Protein AF-A0A5C9B1U2-F1 (afdb_monomer)

Secondary structure (DSSP, 8-state):
-PPPTTHHHHHHHHHHHHHHHHHHHHHHHHHHHHHHHHHHTPPPPHHHHHHHHHHHTTHHHHHHHHHHHHHHHHHHTT-TTHHHHHHHHHHHHHHHHHHHHHHHHGGGGTTS--S---TT-S---

Foldseek 3Di:
DDDDLCVLVVLLVVLLVLLVVLLVLLLVLLVVVVVVCVVQVADDDPVSVVSNVCSVVSVSVVVSVVSSVVSVVCVVVVPPCSVVSSVVSNVVSVVSVVVSVVSVCVVVCLPDDDDDDGVRSPPDD

Mean predicted aligned error: 9.76 Å

Structure (mmCIF, N/CA/C/O backbone):
data_AF-A0A5C9B1U2-F1
#
_entry.id   AF-A0A5C9B1U2-F1
#
loop_
_atom_site.group_PDB
_atom_site.id
_atom_site.type_symbol
_atom_site.label_atom_id
_atom_site.label_alt_id
_atom_site.label_comp_id
_atom_site.label_asym_id
_atom_site.label_entity_id
_atom_site.label_seq_id
_atom_site.pdbx_PDB_ins_code
_atom_site.Cart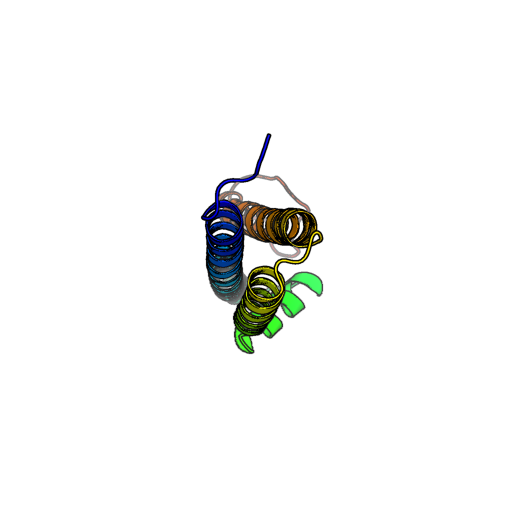n_x
_a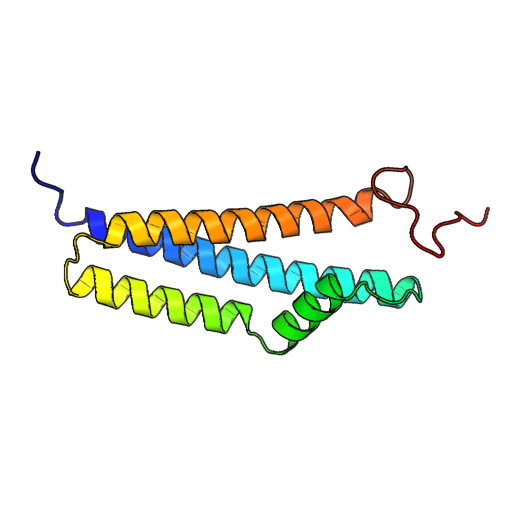tom_site.Cartn_y
_atom_site.Cartn_z
_atom_site.occupancy
_atom_site.B_iso_or_equiv
_atom_site.auth_seq_id
_atom_site.auth_comp_id
_atom_site.auth_asym_id
_atom_site.auth_atom_id
_atom_site.pdbx_PDB_model_num
ATOM 1 N N . MET A 1 1 ? -7.150 5.724 33.744 1.00 61.91 1 MET A N 1
ATOM 2 C CA . MET A 1 1 ? -7.882 6.685 32.885 1.00 61.91 1 MET A CA 1
ATOM 3 C C . MET A 1 1 ? -8.852 5.894 32.014 1.00 61.91 1 MET A C 1
ATOM 5 O O . MET A 1 1 ? -8.417 4.911 31.430 1.00 61.91 1 MET A O 1
ATOM 9 N N . LYS A 1 2 ? -10.151 6.233 31.981 1.00 54.94 2 LYS A N 1
ATOM 10 C CA . LYS A 1 2 ? -11.115 5.563 31.083 1.00 54.94 2 LYS A CA 1
ATOM 11 C C . LYS A 1 2 ? -10.914 6.094 29.653 1.00 54.94 2 LYS A C 1
ATOM 13 O O . LYS A 1 2 ? -10.868 7.313 29.502 1.00 54.94 2 LYS A O 1
ATOM 18 N N . PRO A 1 3 ? -10.783 5.229 28.633 1.00 58.97 3 PRO A N 1
ATOM 19 C CA . PRO A 1 3 ? -10.680 5.675 27.248 1.00 58.97 3 PRO A CA 1
ATOM 20 C C . PRO A 1 3 ? -11.970 6.384 26.823 1.00 58.97 3 PRO A C 1
ATOM 22 O O . PRO A 1 3 ? -13.071 5.980 27.206 1.00 58.97 3 PRO A O 1
ATOM 25 N N . LEU A 1 4 ? -11.826 7.462 26.053 1.00 61.88 4 LEU A N 1
ATOM 26 C CA . LEU A 1 4 ? -12.955 8.235 25.538 1.00 61.88 4 LEU A CA 1
ATOM 27 C C . LEU A 1 4 ? -13.731 7.399 24.502 1.00 61.88 4 LEU A C 1
ATOM 29 O O . LEU A 1 4 ? -13.108 6.705 23.696 1.00 61.88 4 LEU A O 1
ATOM 33 N N . PRO A 1 5 ? -15.073 7.484 24.455 1.00 61.78 5 PRO A N 1
ATOM 34 C CA . PRO A 1 5 ? -15.906 6.610 23.619 1.00 61.78 5 PRO A CA 1
ATOM 35 C C . PRO A 1 5 ? -15.645 6.731 22.102 1.00 61.78 5 PRO A C 1
ATOM 37 O O . PRO A 1 5 ? -15.961 5.811 21.351 1.00 61.78 5 PRO A O 1
ATOM 40 N N . TRP A 1 6 ? -15.021 7.821 21.646 1.00 63.53 6 TRP A N 1
ATOM 41 C CA . TRP A 1 6 ? -14.660 8.088 20.243 1.00 63.53 6 TRP A CA 1
ATOM 42 C C . TRP A 1 6 ? -13.224 7.686 19.856 1.00 63.53 6 TRP A C 1
ATOM 44 O O . TRP A 1 6 ? -12.899 7.664 18.670 1.00 63.53 6 TRP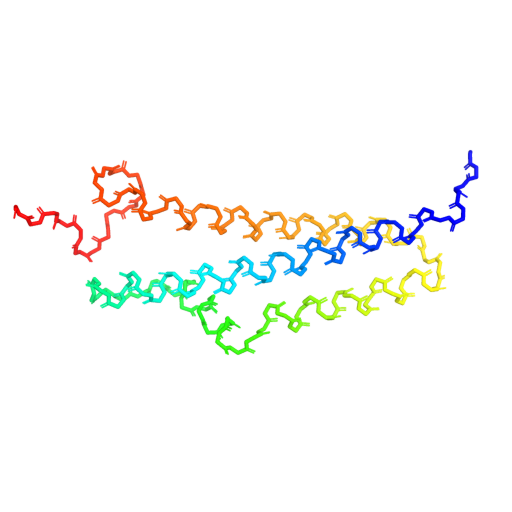 A O 1
ATOM 54 N N . GLN A 1 7 ? -12.363 7.320 20.814 1.00 67.62 7 GLN A N 1
ATOM 55 C CA . GLN A 1 7 ? -10.968 6.945 20.532 1.00 67.62 7 GLN A CA 1
ATOM 56 C C . GLN A 1 7 ? -10.769 5.778 19.543 1.00 67.62 7 GLN A C 1
ATOM 58 O O . GLN A 1 7 ? -9.866 5.893 18.709 1.00 67.62 7 GLN A O 1
ATOM 63 N N . PRO A 1 8 ? -11.543 4.670 19.576 1.00 68.50 8 PRO A N 1
ATOM 64 C CA . PRO A 1 8 ? -11.272 3.544 18.677 1.00 68.50 8 PRO A CA 1
ATOM 65 C C . PRO A 1 8 ? -11.569 3.890 17.212 1.00 68.50 8 PRO A C 1
ATOM 67 O O . PRO A 1 8 ? -10.867 3.437 16.310 1.00 68.50 8 PRO A O 1
ATOM 70 N N . TRP A 1 9 ? -12.565 4.746 16.979 1.00 77.88 9 TRP A N 1
ATOM 71 C CA . TRP A 1 9 ? -12.976 5.157 15.639 1.00 77.88 9 TRP A CA 1
ATOM 72 C C . TRP A 1 9 ? -11.977 6.114 14.994 1.00 77.88 9 TRP A C 1
ATOM 74 O O . TRP A 1 9 ? -11.68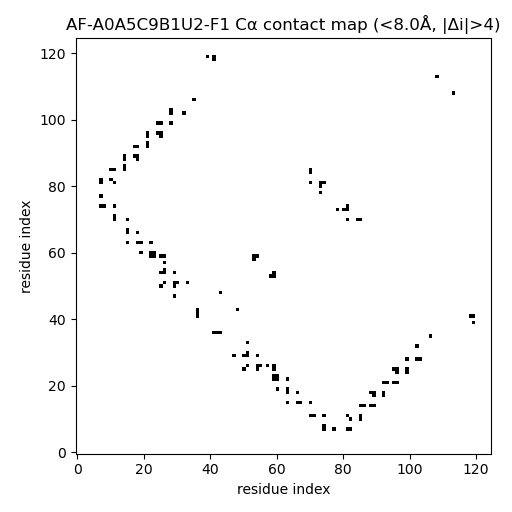3 5.968 13.812 1.00 77.88 9 TRP A O 1
ATOM 84 N N . GLY A 1 10 ? -11.396 7.034 15.772 1.00 82.50 10 GLY A N 1
ATOM 85 C CA . GLY A 1 10 ? -10.366 7.949 15.271 1.00 82.50 10 GLY A CA 1
ATOM 86 C C . GLY A 1 10 ? -9.129 7.214 14.745 1.00 82.50 10 GLY A C 1
ATOM 87 O O . GLY A 1 10 ? -8.676 7.483 13.636 1.00 82.50 10 GLY A O 1
ATOM 88 N N . LEU A 1 11 ? -8.621 6.231 15.498 1.00 81.38 11 LEU A N 1
ATOM 89 C CA . LEU A 1 11 ? 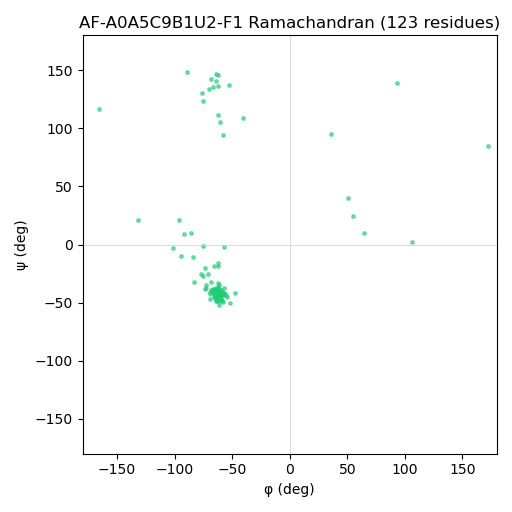-7.469 5.425 15.076 1.00 81.38 11 LEU A CA 1
ATOM 90 C C . LEU A 1 11 ? -7.781 4.566 13.846 1.00 81.38 11 LEU A C 1
ATOM 92 O O . LEU A 1 11 ? -6.984 4.534 12.912 1.00 81.38 11 LEU A O 1
ATOM 96 N N . ALA A 1 12 ? -8.938 3.899 13.821 1.00 84.19 12 ALA A N 1
ATOM 97 C CA . ALA A 1 12 ? -9.345 3.085 12.678 1.00 84.19 12 ALA A CA 1
ATOM 98 C C . ALA A 1 12 ? -9.489 3.925 11.396 1.00 84.19 12 ALA A C 1
ATOM 100 O O . ALA A 1 12 ? -9.037 3.501 10.332 1.00 84.19 12 ALA A O 1
ATOM 101 N N . LEU A 1 13 ? -10.056 5.133 11.498 1.00 87.56 13 LEU A N 1
ATOM 102 C CA . LEU A 1 13 ? -10.180 6.071 10.380 1.00 87.56 13 LEU A CA 1
ATOM 103 C C . LEU A 1 13 ? -8.816 6.518 9.852 1.00 87.56 13 LEU A C 1
ATOM 105 O O . LEU A 1 13 ? -8.590 6.454 8.646 1.00 87.56 13 LEU A O 1
ATOM 109 N N . LEU A 1 14 ? -7.896 6.920 10.734 1.00 86.56 14 LEU A N 1
ATOM 110 C CA . LEU A 1 14 ? -6.549 7.344 10.339 1.00 86.56 14 LEU A CA 1
ATOM 111 C C . LEU A 1 14 ? -5.771 6.210 9.662 1.00 86.56 14 LEU A C 1
ATOM 113 O O . LEU A 1 14 ? -5.174 6.419 8.607 1.00 86.56 14 LEU A O 1
ATOM 117 N N . THR A 1 15 ? -5.818 4.996 10.218 1.00 86.88 15 THR A N 1
ATOM 118 C CA . THR A 1 15 ? -5.164 3.830 9.609 1.00 86.88 15 THR A CA 1
ATOM 119 C C . THR A 1 15 ? -5.791 3.476 8.264 1.00 86.88 15 THR A C 1
ATOM 121 O O . THR A 1 15 ? -5.066 3.164 7.320 1.00 86.88 15 THR A O 1
ATOM 124 N N . THR A 1 16 ? -7.118 3.566 8.147 1.00 88.50 16 THR A N 1
ATOM 125 C CA . THR A 1 16 ? -7.819 3.346 6.877 1.00 88.50 16 THR A CA 1
ATOM 126 C C . THR A 1 16 ? -7.377 4.375 5.838 1.00 88.50 16 THR A C 1
ATOM 128 O O . THR A 1 16 ? -6.912 3.993 4.767 1.00 88.50 16 THR A O 1
ATOM 131 N N . ALA A 1 17 ? -7.423 5.669 6.166 1.00 86.38 17 ALA A N 1
ATOM 132 C CA . ALA A 1 17 ? -6.973 6.737 5.276 1.00 86.38 17 ALA A CA 1
ATOM 133 C C . ALA A 1 17 ? -5.518 6.529 4.818 1.00 86.38 17 ALA A C 1
ATOM 135 O O . ALA A 1 17 ? -5.232 6.632 3.626 1.00 86.38 17 ALA A O 1
ATOM 136 N N . ALA A 1 18 ? -4.619 6.146 5.731 1.00 86.81 18 ALA A N 1
ATOM 137 C CA . ALA A 1 18 ? -3.227 5.846 5.404 1.00 86.81 18 ALA A CA 1
ATOM 138 C C . ALA A 1 18 ? -3.082 4.692 4.392 1.00 86.81 18 ALA A C 1
ATOM 140 O O . ALA A 1 18 ? -2.266 4.797 3.478 1.00 86.81 18 ALA A O 1
ATOM 141 N N . HIS A 1 19 ? -3.894 3.631 4.492 1.00 85.31 19 HIS A N 1
ATOM 142 C CA . HIS A 1 19 ? -3.855 2.514 3.533 1.00 85.31 19 HIS A CA 1
ATOM 143 C C . HIS A 1 19 ? -4.354 2.910 2.155 1.00 85.31 19 HIS A C 1
ATOM 145 O O . HIS A 1 19 ? -3.768 2.506 1.155 1.00 85.31 19 HIS A O 1
ATOM 151 N N . TRP A 1 20 ? -5.425 3.698 2.091 1.00 89.31 20 TRP A N 1
ATOM 152 C CA . TRP A 1 20 ? -5.955 4.178 0.818 1.00 89.31 20 TRP A CA 1
ATOM 153 C C . TRP A 1 20 ? -4.966 5.115 0.119 1.00 89.31 20 TRP A C 1
ATOM 155 O O . TRP A 1 20 ? -4.725 4.965 -1.079 1.00 89.31 20 TRP A O 1
ATOM 165 N N . ILE A 1 21 ? -4.323 6.013 0.873 1.00 85.31 21 ILE A N 1
ATOM 166 C CA . ILE A 1 21 ? -3.244 6.868 0.361 1.00 85.31 21 ILE A CA 1
ATOM 167 C C . ILE A 1 21 ? -2.052 6.015 -0.098 1.00 85.31 21 ILE A C 1
ATOM 169 O O . ILE A 1 21 ? -1.540 6.228 -1.194 1.00 85.31 21 ILE A O 1
ATOM 173 N N . GLY A 1 22 ? -1.637 5.017 0.689 1.00 83.25 22 GLY A N 1
ATOM 174 C CA . GLY A 1 22 ? -0.554 4.099 0.327 1.00 83.25 22 GLY A CA 1
ATOM 175 C C . GLY A 1 22 ? -0.850 3.291 -0.941 1.00 83.25 22 GLY A C 1
ATOM 176 O O . GLY A 1 22 ? -0.001 3.195 -1.825 1.00 83.25 22 GLY A O 1
ATOM 177 N N . ALA A 1 23 ? -2.072 2.771 -1.082 1.00 85.62 23 ALA A N 1
ATOM 178 C CA . ALA A 1 23 ? -2.520 2.060 -2.278 1.00 85.62 23 ALA A CA 1
ATOM 179 C C . ALA A 1 23 ? -2.497 2.965 -3.519 1.00 85.62 23 ALA A C 1
ATOM 181 O O . ALA A 1 23 ? -1.993 2.565 -4.570 1.00 85.62 23 ALA A O 1
ATOM 182 N N . PHE A 1 24 ? -2.981 4.203 -3.385 1.00 85.19 24 PHE A N 1
ATOM 183 C CA . PHE A 1 24 ? -2.929 5.197 -4.454 1.00 85.19 24 PHE A CA 1
ATOM 184 C C . PHE A 1 24 ? -1.484 5.547 -4.847 1.00 85.19 24 PHE A C 1
ATOM 186 O O . PHE A 1 24 ? -1.159 5.586 -6.037 1.00 85.19 24 PHE A O 1
ATOM 193 N N . ALA A 1 25 ? -0.602 5.746 -3.864 1.00 81.94 25 ALA A N 1
ATOM 194 C CA . ALA A 1 25 ? 0.810 6.042 -4.090 1.00 81.94 25 ALA A CA 1
ATOM 195 C C . ALA A 1 25 ? 1.526 4.899 -4.825 1.00 81.94 25 ALA A C 1
ATOM 197 O O . ALA A 1 25 ? 2.242 5.158 -5.789 1.00 81.94 25 ALA A O 1
ATOM 198 N N . LEU A 1 26 ? 1.284 3.641 -4.441 1.00 81.62 26 LEU A N 1
ATOM 199 C CA . LEU A 1 26 ? 1.862 2.468 -5.106 1.00 81.62 26 LEU A CA 1
ATOM 200 C C . LEU A 1 26 ? 1.405 2.328 -6.560 1.00 81.62 26 LEU A C 1
ATOM 202 O O . LEU A 1 26 ? 2.224 2.064 -7.436 1.00 81.62 26 LEU A O 1
ATOM 206 N N . VAL A 1 27 ? 0.115 2.527 -6.841 1.00 85.00 27 VAL A N 1
ATOM 207 C CA . VAL A 1 27 ? -0.395 2.459 -8.221 1.00 85.00 27 VAL A CA 1
ATOM 208 C C . VAL A 1 27 ? 0.162 3.602 -9.069 1.00 85.00 27 VAL A C 1
ATOM 210 O O . VAL A 1 27 ? 0.518 3.393 -10.228 1.00 85.00 27 VAL A O 1
ATOM 213 N N . THR A 1 28 ? 0.281 4.799 -8.496 1.00 81.00 28 THR A N 1
ATOM 214 C CA . THR A 1 28 ? 0.881 5.955 -9.177 1.00 81.00 28 THR A CA 1
ATOM 215 C C . THR A 1 28 ? 2.364 5.718 -9.461 1.00 81.00 28 THR A C 1
ATOM 217 O O . THR A 1 28 ? 2.812 5.941 -10.584 1.00 81.00 28 THR A O 1
ATOM 220 N N . LEU A 1 29 ? 3.106 5.186 -8.485 1.00 79.88 29 LEU A N 1
ATOM 221 C CA . LEU A 1 29 ? 4.504 4.796 -8.650 1.00 79.88 29 LEU A CA 1
ATOM 222 C C . LEU A 1 29 ? 4.667 3.751 -9.757 1.00 79.88 29 LEU A C 1
ATOM 224 O O . LEU A 1 29 ? 5.514 3.910 -10.630 1.00 79.88 29 LEU A O 1
ATOM 228 N N . ALA A 1 30 ? 3.842 2.703 -9.744 1.00 81.88 30 ALA A N 1
ATOM 229 C CA . ALA A 1 30 ? 3.880 1.659 -10.757 1.00 81.88 30 ALA A CA 1
ATOM 230 C C . ALA A 1 30 ? 3.645 2.234 -12.161 1.00 81.88 30 ALA A C 1
ATOM 232 O O . ALA A 1 30 ? 4.376 1.903 -13.086 1.00 81.88 30 ALA A O 1
ATOM 233 N N . ARG A 1 31 ? 2.678 3.146 -12.329 1.00 80.44 31 ARG A N 1
ATOM 234 C CA . ARG A 1 31 ? 2.445 3.824 -13.617 1.00 80.44 31 ARG A CA 1
ATOM 235 C C . ARG A 1 31 ? 3.652 4.643 -14.069 1.00 80.44 31 ARG A C 1
ATOM 237 O O . ARG A 1 31 ? 4.012 4.574 -15.239 1.00 80.44 31 ARG A O 1
ATOM 244 N N . LEU A 1 32 ? 4.287 5.367 -13.149 1.00 74.38 32 LEU A N 1
ATOM 245 C CA . LEU A 1 32 ? 5.484 6.151 -13.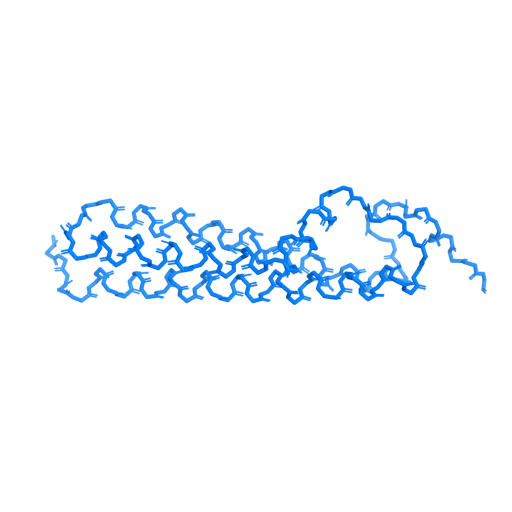447 1.00 74.38 32 LEU A CA 1
ATOM 246 C C . LEU A 1 32 ? 6.674 5.262 -13.835 1.00 74.38 32 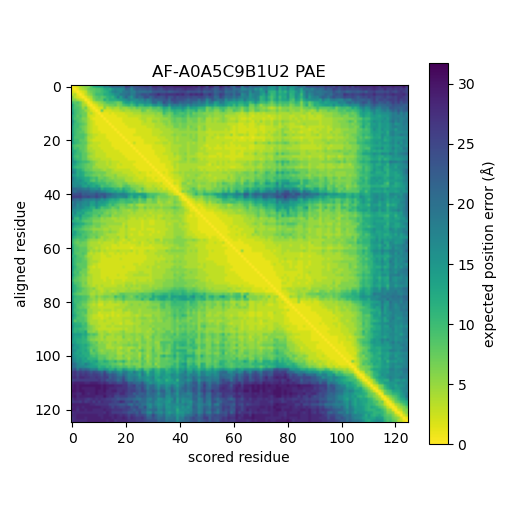LEU A C 1
ATOM 248 O O . LEU A 1 32 ? 7.392 5.565 -14.783 1.00 74.38 32 LEU A O 1
ATOM 252 N N . TRP A 1 33 ? 6.884 4.142 -13.141 1.00 75.00 33 TRP A N 1
ATOM 253 C CA . TRP A 1 33 ? 7.899 3.169 -13.542 1.00 75.00 33 TRP A CA 1
ATOM 254 C C . TRP A 1 33 ? 7.567 2.534 -14.894 1.00 75.00 33 TRP A C 1
ATOM 256 O O . TRP A 1 33 ? 8.451 2.433 -15.734 1.00 75.00 33 TRP A O 1
ATOM 266 N N . ALA A 1 34 ? 6.310 2.179 -15.168 1.00 75.81 34 ALA A N 1
ATOM 267 C CA . ALA A 1 34 ? 5.930 1.646 -16.477 1.00 75.81 34 ALA A CA 1
ATOM 268 C C . ALA A 1 34 ? 6.338 2.588 -17.623 1.00 75.81 34 ALA A C 1
ATOM 270 O O . ALA A 1 34 ? 6.905 2.122 -18.608 1.00 75.81 34 ALA A O 1
ATOM 271 N N . SER A 1 35 ? 6.084 3.897 -17.486 1.00 72.25 35 SER A N 1
ATOM 272 C CA . SER A 1 35 ? 6.437 4.878 -18.519 1.00 72.25 35 SER A CA 1
ATOM 273 C C . SER A 1 35 ? 7.949 5.067 -18.644 1.00 72.25 35 SER A C 1
ATOM 275 O O . SER A 1 35 ? 8.487 4.982 -19.740 1.00 72.25 35 SER A O 1
ATOM 277 N N . LEU A 1 36 ? 8.658 5.237 -17.522 1.00 68.88 36 LEU A N 1
ATOM 278 C CA . LEU A 1 36 ? 10.105 5.481 -17.531 1.00 68.88 36 LEU A CA 1
ATOM 279 C C . LEU A 1 36 ? 10.911 4.333 -18.150 1.00 68.88 36 LEU A C 1
ATOM 281 O O . LEU A 1 36 ? 11.941 4.588 -18.772 1.00 68.88 36 LEU A O 1
ATOM 285 N N . TYR A 1 37 ? 10.469 3.088 -17.962 1.00 66.19 37 TYR A N 1
ATOM 286 C CA . TYR A 1 37 ? 11.142 1.917 -18.523 1.00 66.19 37 TYR A CA 1
ATOM 287 C C . TYR A 1 37 ? 10.747 1.639 -19.967 1.00 66.19 37 TYR A C 1
ATOM 289 O O . TYR A 1 37 ? 11.593 1.176 -20.729 1.00 66.19 37 TYR A O 1
ATOM 297 N N . ALA A 1 38 ? 9.504 1.943 -20.356 1.00 65.75 38 ALA A N 1
ATOM 298 C CA . ALA A 1 38 ? 9.100 1.892 -21.758 1.00 65.75 38 ALA A CA 1
ATOM 299 C C . ALA A 1 38 ? 9.986 2.811 -22.616 1.00 65.75 38 ALA A C 1
ATOM 301 O O . ALA A 1 38 ? 10.449 2.391 -23.672 1.00 65.75 38 ALA A O 1
ATOM 302 N N . ASP A 1 39 ? 10.302 4.007 -22.112 1.00 63.44 39 ASP A N 1
ATOM 303 C CA . ASP A 1 39 ? 11.159 4.974 -22.808 1.00 63.44 39 ASP A CA 1
ATOM 304 C C . ASP A 1 39 ? 12.640 4.560 -22.864 1.00 63.44 39 ASP A C 1
ATOM 306 O O . ASP A 1 39 ? 13.370 4.988 -23.753 1.00 63.44 39 ASP A O 1
ATOM 310 N N . MET A 1 40 ? 13.111 3.742 -21.915 1.00 62.03 40 MET A N 1
ATOM 311 C CA . MET A 1 40 ? 14.526 3.354 -21.802 1.00 62.03 40 MET A CA 1
ATOM 312 C C . MET A 1 40 ? 14.847 1.957 -22.350 1.00 62.03 40 MET A C 1
ATOM 314 O O . MET A 1 40 ? 16.007 1.556 -22.339 1.00 62.03 40 MET A O 1
ATOM 318 N N . GLY A 1 41 ? 13.850 1.197 -22.819 1.00 59.06 41 GLY A N 1
ATOM 319 C CA . GLY A 1 41 ? 14.050 -0.118 -23.448 1.00 59.06 41 GLY A CA 1
ATOM 320 C C . GLY A 1 41 ? 14.618 -1.213 -22.529 1.00 59.06 41 GLY A C 1
ATOM 321 O O . GLY A 1 41 ? 14.991 -2.282 -23.010 1.00 59.06 41 GLY A O 1
ATOM 322 N N . GLY A 1 42 ? 14.700 -0.965 -21.218 1.00 62.47 42 GLY A N 1
ATOM 323 C CA . GLY A 1 42 ? 15.305 -1.868 -20.238 1.00 62.47 42 GLY A CA 1
ATOM 324 C C . GLY A 1 42 ? 14.324 -2.882 -19.645 1.00 62.47 42 GLY A C 1
ATOM 325 O O . GLY A 1 42 ? 13.141 -2.600 -19.447 1.00 62.47 42 GLY A O 1
ATOM 326 N N . VAL A 1 43 ? 14.828 -4.069 -19.296 1.00 65.38 43 VAL A N 1
ATOM 327 C CA . VAL A 1 43 ? 14.058 -5.086 -18.561 1.00 65.38 43 VAL A CA 1
ATOM 328 C C . VAL A 1 43 ? 13.946 -4.674 -17.090 1.00 65.38 43 VAL A C 1
ATOM 330 O O . VAL A 1 43 ? 14.951 -4.460 -16.415 1.00 65.38 43 VAL A O 1
ATOM 333 N N . LEU A 1 44 ? 12.716 -4.572 -16.580 1.00 63.38 44 LEU A N 1
ATOM 334 C CA . LEU A 1 44 ? 12.457 -4.294 -15.164 1.00 63.38 44 LEU A CA 1
ATOM 335 C C . LEU A 1 44 ? 13.006 -5.419 -14.269 1.00 63.38 44 LEU A C 1
ATOM 337 O O . LEU A 1 44 ? 12.759 -6.592 -14.561 1.00 63.38 44 LEU A O 1
ATOM 341 N N . PRO A 1 45 ? 13.665 -5.100 -13.140 1.00 68.94 45 PRO A N 1
ATOM 342 C CA . PRO A 1 45 ? 14.026 -6.113 -12.159 1.00 68.94 45 PRO A CA 1
ATOM 343 C C . PRO A 1 45 ? 12.757 -6.767 -11.588 1.00 68.94 45 PRO A C 1
ATOM 345 O O . PRO A 1 45 ? 11.736 -6.100 -11.396 1.00 68.94 45 PRO A O 1
ATOM 348 N N . ALA A 1 46 ? 12.830 -8.066 -11.279 1.00 69.69 46 ALA A N 1
ATOM 349 C CA . ALA A 1 46 ? 11.679 -8.875 -10.856 1.00 69.69 46 ALA A CA 1
ATOM 350 C C . ALA A 1 46 ? 10.794 -8.231 -9.759 1.00 69.69 46 ALA A C 1
ATOM 352 O O . ALA A 1 46 ? 9.573 -8.249 -9.913 1.00 69.69 46 ALA A O 1
ATOM 353 N N . PRO A 1 47 ? 11.334 -7.575 -8.706 1.00 65.56 47 PRO A N 1
ATOM 354 C CA . PRO A 1 47 ? 10.499 -6.923 -7.694 1.00 65.56 47 PRO A CA 1
ATOM 355 C C . PRO A 1 47 ? 9.639 -5.783 -8.260 1.00 65.56 47 PRO A C 1
ATOM 357 O O . PRO A 1 47 ? 8.496 -5.604 -7.848 1.00 65.56 47 PRO A O 1
ATOM 360 N N . ALA A 1 48 ? 10.163 -5.018 -9.222 1.00 70.06 48 ALA A N 1
ATOM 361 C CA . ALA A 1 48 ? 9.435 -3.917 -9.847 1.00 70.06 48 ALA A CA 1
ATOM 362 C C . ALA A 1 48 ? 8.341 -4.430 -10.795 1.00 70.06 48 ALA A C 1
ATOM 364 O O . ALA A 1 48 ? 7.256 -3.849 -10.841 1.00 70.06 48 ALA A O 1
ATOM 365 N N . GLN A 1 49 ? 8.584 -5.551 -11.488 1.00 76.94 49 GLN A N 1
ATOM 366 C CA . GLN A 1 49 ? 7.551 -6.233 -12.279 1.00 76.94 49 GLN A CA 1
ATOM 367 C C . GLN A 1 49 ? 6.380 -6.686 -11.404 1.00 76.94 49 GLN A C 1
ATOM 369 O O . GLN A 1 49 ? 5.229 -6.457 -11.755 1.00 76.94 49 GLN A O 1
ATOM 374 N N . TRP A 1 50 ? 6.656 -7.236 -10.220 1.00 76.25 50 TRP A N 1
ATOM 375 C CA . TRP A 1 50 ? 5.602 -7.685 -9.308 1.00 76.25 50 TRP A CA 1
ATOM 376 C C . TRP A 1 50 ? 4.739 -6.523 -8.814 1.00 76.25 50 TRP A C 1
ATOM 378 O O . TRP A 1 50 ? 3.519 -6.649 -8.732 1.00 76.25 50 TRP A O 1
ATOM 388 N N . VAL A 1 51 ? 5.352 -5.373 -8.521 1.00 78.31 51 VAL A N 1
ATOM 389 C CA . VAL A 1 51 ? 4.623 -4.154 -8.135 1.00 78.31 51 VAL A CA 1
ATOM 390 C C . VAL A 1 51 ? 3.766 -3.634 -9.293 1.00 78.31 51 VAL A C 1
ATOM 392 O O . VAL A 1 51 ? 2.622 -3.235 -9.075 1.00 78.31 51 VAL A O 1
ATOM 395 N N . LEU A 1 52 ? 4.282 -3.674 -10.523 1.00 82.00 52 LEU A N 1
ATOM 396 C CA . LEU A 1 52 ? 3.540 -3.310 -11.732 1.00 82.00 52 LEU A CA 1
ATOM 397 C C . LEU A 1 52 ? 2.331 -4.211 -11.968 1.00 82.00 52 LEU A C 1
ATOM 399 O O . LEU A 1 52 ? 1.229 -3.709 -12.191 1.00 82.00 52 LEU A O 1
ATOM 403 N N . ASP A 1 53 ? 2.516 -5.523 -11.888 1.00 85.06 53 ASP A N 1
ATOM 404 C CA . ASP A 1 53 ? 1.437 -6.484 -12.096 1.00 85.06 53 ASP A CA 1
ATOM 405 C C . ASP A 1 53 ? 0.402 -6.402 -10.969 1.00 85.06 53 ASP A C 1
ATOM 407 O O . ASP A 1 53 ? -0.803 -6.363 -11.231 1.00 85.06 53 ASP A O 1
ATOM 411 N N . ALA A 1 54 ? 0.845 -6.231 -9.720 1.00 83.94 54 ALA A N 1
ATOM 412 C CA . ALA A 1 54 ? -0.049 -5.967 -8.598 1.00 83.94 54 ALA A CA 1
ATOM 413 C C . ALA A 1 54 ? -0.874 -4.686 -8.803 1.00 83.94 54 ALA A C 1
ATOM 415 O O . ALA A 1 54 ? -2.078 -4.670 -8.530 1.00 83.94 54 ALA A O 1
ATOM 416 N N . ALA A 1 55 ? -0.259 -3.616 -9.314 1.00 85.75 55 ALA A N 1
ATOM 417 C CA . ALA A 1 55 ? -0.949 -2.365 -9.610 1.00 85.75 55 ALA A CA 1
ATOM 418 C C . ALA A 1 55 ? -1.944 -2.499 -10.775 1.00 85.75 55 ALA A C 1
ATOM 420 O O . ALA A 1 55 ? -3.046 -1.952 -10.689 1.00 85.75 55 ALA A O 1
ATOM 421 N N . ARG A 1 56 ? -1.597 -3.248 -11.832 1.00 86.50 56 ARG A N 1
ATOM 422 C CA . ARG A 1 56 ? -2.484 -3.541 -12.975 1.00 86.50 56 ARG A CA 1
ATOM 423 C C . ARG A 1 56 ? -3.730 -4.310 -12.555 1.00 86.50 56 ARG A C 1
ATOM 425 O O . ARG A 1 56 ? -4.818 -4.006 -13.028 1.00 86.50 56 ARG A O 1
ATOM 432 N N . HIS A 1 57 ? -3.581 -5.258 -11.637 1.00 90.56 57 HIS A N 1
ATOM 433 C CA . HIS A 1 57 ? -4.694 -6.035 -11.093 1.00 90.56 57 HIS A CA 1
ATOM 434 C C . HIS A 1 57 ? -5.401 -5.358 -9.909 1.00 90.56 57 HIS A C 1
ATOM 436 O O . HIS A 1 57 ? -6.223 -5.987 -9.249 1.00 90.56 57 HIS A O 1
ATOM 442 N N . HIS A 1 58 ? -5.099 -4.087 -9.619 1.00 87.19 58 HIS A N 1
ATOM 443 C CA . HIS A 1 58 ? -5.700 -3.323 -8.519 1.00 87.19 58 HIS A CA 1
ATOM 444 C C . HIS A 1 58 ? -5.566 -3.985 -7.131 1.00 87.19 58 HIS A C 1
ATOM 446 O O . HIS A 1 58 ? -6.323 -3.669 -6.209 1.00 87.19 58 HIS A O 1
ATOM 452 N N . ILE A 1 59 ? -4.563 -4.851 -6.944 1.00 88.19 59 ILE A N 1
ATOM 453 C CA . ILE A 1 59 ? -4.315 -5.575 -5.690 1.00 88.19 59 ILE A CA 1
ATOM 454 C C . ILE A 1 59 ? -4.134 -4.620 -4.494 1.00 88.19 59 ILE A C 1
ATOM 456 O O . ILE A 1 59 ? -4.734 -4.888 -3.451 1.00 88.19 59 ILE A O 1
ATOM 460 N N . PRO A 1 60 ? -3.413 -3.478 -4.600 1.00 87.06 60 PRO A N 1
ATOM 461 C CA . PRO A 1 60 ? -3.276 -2.539 -3.484 1.00 87.06 60 PRO A CA 1
ATOM 462 C C . PRO A 1 60 ? -4.617 -2.018 -2.946 1.00 87.06 60 PRO A C 1
ATOM 464 O O . PRO A 1 60 ? -4.784 -1.882 -1.734 1.00 87.06 60 PRO A O 1
ATOM 467 N N . PHE A 1 61 ? -5.597 -1.779 -3.823 1.00 88.69 61 PHE A N 1
ATOM 468 C CA . PHE A 1 61 ? -6.939 -1.357 -3.413 1.00 88.69 61 PHE A CA 1
ATOM 469 C C . PHE A 1 61 ? -7.725 -2.500 -2.764 1.00 88.69 61 PHE A C 1
ATOM 471 O O . PHE A 1 61 ? -8.422 -2.275 -1.776 1.00 88.69 61 PHE A O 1
ATOM 478 N N . GLY A 1 62 ? -7.566 -3.733 -3.258 1.00 89.62 62 GLY A N 1
ATOM 479 C CA . GLY A 1 62 ? -8.127 -4.923 -2.612 1.00 89.62 62 GLY A CA 1
ATOM 480 C C . GLY A 1 62 ? -7.605 -5.112 -1.183 1.00 89.62 62 GLY A C 1
ATOM 481 O O . GLY A 1 62 ? -8.384 -5.369 -0.265 1.00 89.62 62 GLY A O 1
ATOM 482 N N . ILE A 1 63 ? -6.303 -4.895 -0.970 1.00 88.56 63 ILE A N 1
ATOM 483 C CA . ILE A 1 63 ? -5.684 -4.928 0.364 1.00 88.56 63 ILE A CA 1
ATOM 484 C C . ILE A 1 63 ? -6.245 -3.804 1.247 1.00 88.56 63 ILE A C 1
ATOM 486 O O . ILE A 1 63 ? -6.632 -4.068 2.384 1.00 88.56 63 ILE A O 1
ATOM 490 N N . ALA A 1 64 ? -6.344 -2.570 0.740 1.00 88.50 64 ALA A N 1
ATOM 491 C CA . ALA A 1 64 ? -6.907 -1.447 1.495 1.00 88.50 64 ALA A CA 1
ATOM 492 C C . ALA A 1 64 ? -8.361 -1.709 1.928 1.00 88.50 64 ALA A C 1
ATOM 494 O O . ALA A 1 64 ? -8.735 -1.423 3.070 1.00 88.50 64 ALA A O 1
ATOM 495 N N . LEU A 1 65 ? -9.171 -2.320 1.058 1.00 93.25 65 LEU A N 1
ATOM 496 C CA . LEU A 1 65 ? -10.533 -2.739 1.383 1.00 93.25 65 LEU A CA 1
ATOM 497 C C . LEU A 1 65 ? -10.550 -3.812 2.481 1.00 93.25 65 LEU A C 1
ATOM 499 O O . LEU A 1 65 ? -11.274 -3.665 3.465 1.00 93.25 65 LEU A O 1
ATOM 503 N N . ALA A 1 66 ? -9.729 -4.858 2.353 1.00 92.75 66 ALA A N 1
ATOM 504 C CA . ALA A 1 66 ? -9.636 -5.923 3.352 1.00 92.75 66 ALA A CA 1
ATOM 505 C C . ALA A 1 66 ? -9.209 -5.384 4.730 1.00 92.75 66 ALA A C 1
ATOM 507 O O . ALA A 1 66 ? -9.790 -5.753 5.752 1.00 92.75 66 ALA A O 1
ATOM 508 N N . VAL A 1 67 ? -8.249 -4.454 4.757 1.00 90.81 67 VAL A N 1
ATOM 509 C CA . VAL A 1 67 ? -7.819 -3.761 5.980 1.00 90.81 67 VAL A CA 1
ATOM 510 C C . VAL A 1 67 ? -8.953 -2.928 6.573 1.00 90.81 67 VAL A C 1
ATOM 512 O O . VAL A 1 67 ? -9.182 -2.984 7.781 1.00 90.81 67 VAL A O 1
ATOM 515 N N . THR A 1 68 ? -9.700 -2.202 5.738 1.00 92.12 68 THR A N 1
ATOM 516 C CA . THR A 1 68 ? -10.859 -1.413 6.182 1.00 92.12 68 THR A CA 1
ATOM 517 C C . THR A 1 68 ? -11.885 -2.311 6.878 1.00 92.12 68 THR A C 1
ATOM 519 O O . THR A 1 68 ? -12.299 -2.023 8.000 1.00 92.12 68 THR A O 1
ATOM 522 N N . LEU A 1 69 ? -12.247 -3.438 6.257 1.00 93.00 69 LEU A N 1
ATOM 523 C CA . LEU A 1 69 ? -13.196 -4.401 6.822 1.00 93.00 69 LEU A CA 1
ATOM 524 C C . LEU A 1 69 ? -12.696 -4.988 8.147 1.00 93.00 69 LEU A C 1
ATOM 526 O O . LEU A 1 69 ? -13.452 -5.048 9.117 1.00 93.00 69 LEU A O 1
ATOM 530 N N . LEU A 1 70 ? -11.416 -5.362 8.221 1.00 92.31 70 LEU A N 1
ATOM 531 C CA . LEU A 1 70 ? -10.803 -5.867 9.449 1.00 92.31 70 LEU A CA 1
ATOM 532 C C . LEU A 1 70 ? -10.883 -4.838 10.586 1.00 92.31 70 LEU A C 1
ATOM 534 O O . LEU A 1 70 ? -11.279 -5.180 11.701 1.00 92.31 70 LEU A O 1
ATOM 538 N N . LEU A 1 71 ? -10.536 -3.578 10.314 1.00 89.06 71 LEU A N 1
ATOM 539 C CA . LEU A 1 71 ? -10.581 -2.502 11.304 1.00 89.06 71 LEU A CA 1
ATOM 540 C C . LEU A 1 71 ? -12.010 -2.203 11.762 1.00 89.06 71 LEU A C 1
ATOM 542 O O . LEU A 1 71 ? -12.225 -2.006 12.957 1.00 89.06 71 LEU A O 1
ATOM 546 N N . VAL A 1 72 ? -12.988 -2.238 10.852 1.00 90.44 72 VAL A N 1
ATOM 547 C CA . VAL A 1 72 ? -14.412 -2.096 11.192 1.00 90.44 72 VAL A CA 1
ATOM 548 C C . VAL A 1 72 ? -14.856 -3.219 12.126 1.00 90.44 72 VAL A C 1
ATOM 550 O O . VAL A 1 72 ? -15.455 -2.938 13.161 1.00 90.44 72 VAL A O 1
ATOM 553 N N . VAL A 1 73 ? -14.516 -4.476 11.827 1.00 90.88 73 VAL A N 1
ATOM 554 C CA . VAL A 1 73 ? -14.861 -5.624 12.684 1.00 90.88 73 VAL A CA 1
ATOM 555 C C . VAL A 1 73 ? -14.202 -5.508 14.062 1.00 90.88 73 VAL A C 1
ATOM 557 O O . VAL A 1 73 ? -14.855 -5.718 15.087 1.00 90.88 73 VAL A O 1
ATOM 560 N N . LEU A 1 74 ? -12.922 -5.134 14.123 1.00 87.94 74 LEU A N 1
ATOM 561 C CA . LEU A 1 74 ? -12.200 -4.966 15.389 1.00 87.94 74 LEU A CA 1
ATOM 562 C C . LEU A 1 74 ? -12.740 -3.794 16.223 1.00 87.94 74 LEU A C 1
ATOM 564 O O . LEU A 1 74 ? -12.835 -3.910 17.447 1.00 87.94 74 LEU A O 1
ATOM 568 N N . ALA A 1 75 ? -13.117 -2.688 15.578 1.00 85.81 75 ALA A N 1
ATOM 569 C CA . ALA A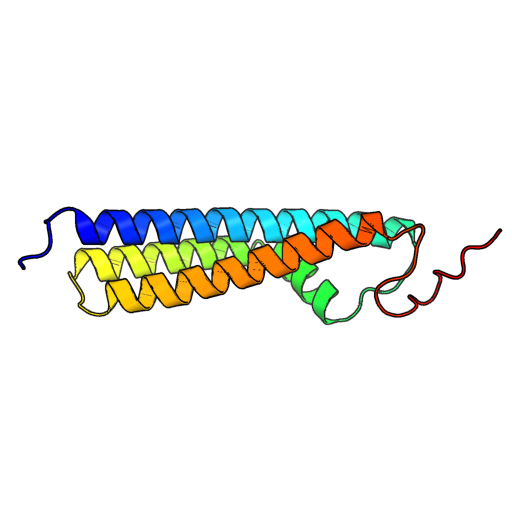 1 75 ? -13.727 -1.535 16.234 1.00 85.81 75 ALA A CA 1
ATOM 570 C C . ALA A 1 75 ? -15.140 -1.861 16.737 1.00 85.81 75 ALA A C 1
ATOM 572 O O . ALA A 1 75 ? -15.477 -1.543 17.879 1.00 85.81 75 ALA A O 1
ATOM 573 N N . TRP A 1 76 ? -15.935 -2.565 15.925 1.00 85.31 76 TRP A N 1
ATOM 574 C CA . TRP A 1 76 ? -17.289 -3.000 16.265 1.00 85.31 76 TRP A CA 1
ATOM 575 C C . TRP A 1 76 ? -17.304 -3.949 17.464 1.00 85.31 76 TRP A C 1
ATOM 577 O O . TRP A 1 76 ? -18.068 -3.765 18.408 1.00 85.31 76 TRP A O 1
ATOM 587 N N . THR A 1 77 ? -16.398 -4.930 17.471 1.00 87.94 77 THR A N 1
ATOM 588 C CA . THR A 1 77 ? -16.245 -5.899 18.569 1.00 87.94 77 THR A CA 1
ATOM 589 C C . THR A 1 77 ? -15.551 -5.319 19.805 1.00 87.94 77 THR A C 1
ATOM 591 O O . THR A 1 77 ? -15.392 -6.023 20.800 1.00 87.94 77 THR A O 1
ATOM 594 N N . ARG A 1 78 ? -15.143 -4.039 19.767 1.00 82.75 78 ARG A N 1
ATOM 595 C CA . ARG A 1 78 ? -14.389 -3.352 20.832 1.00 82.75 78 ARG A CA 1
ATOM 596 C C . ARG A 1 78 ? -13.161 -4.147 21.287 1.00 82.75 78 ARG A C 1
ATOM 598 O O . ARG A 1 78 ? -12.848 -4.220 22.475 1.00 82.75 78 ARG A O 1
ATOM 605 N N . SER A 1 79 ? -12.468 -4.760 20.332 1.00 83.25 79 SER A N 1
ATOM 606 C CA . SER A 1 79 ? -11.324 -5.621 20.612 1.00 83.25 79 SER A CA 1
ATOM 607 C C . SER A 1 79 ? -10.148 -4.833 21.192 1.00 83.25 79 SER A C 1
ATOM 609 O O . SER A 1 79 ? -9.741 -3.803 20.655 1.00 83.25 79 SER A O 1
ATOM 611 N N . HIS A 1 80 ? -9.517 -5.374 22.239 1.00 84.56 80 HIS A N 1
ATOM 612 C CA . HIS A 1 80 ? -8.285 -4.825 22.823 1.00 84.56 80 HIS A CA 1
ATOM 613 C C . HIS A 1 80 ? -7.100 -4.828 21.841 1.00 84.56 80 HIS A C 1
ATOM 615 O O . HIS A 1 80 ? -6.104 -4.149 22.073 1.00 84.56 80 HIS A O 1
ATOM 621 N N . ARG A 1 81 ? -7.197 -5.585 20.737 1.00 86.88 81 ARG A N 1
ATOM 622 C CA . ARG A 1 81 ? -6.150 -5.696 19.709 1.00 86.88 81 ARG A CA 1
ATOM 623 C C . ARG A 1 81 ? -6.192 -4.575 18.671 1.00 86.88 81 ARG A C 1
ATOM 625 O O . ARG A 1 81 ? -5.249 -4.452 17.896 1.00 86.88 81 ARG A O 1
ATOM 632 N N . LEU A 1 82 ? -7.248 -3.759 18.656 1.00 84.25 82 LEU A N 1
ATOM 633 C CA . LEU A 1 82 ? -7.415 -2.659 17.705 1.00 84.25 82 LEU A CA 1
ATOM 634 C C . LEU A 1 82 ? -6.201 -1.705 17.632 1.00 84.25 82 LEU A C 1
ATOM 636 O O . LEU A 1 82 ? -5.714 -1.494 16.524 1.00 84.25 82 LEU A O 1
ATOM 640 N N . PRO A 1 83 ? -5.651 -1.161 18.741 1.00 83.38 83 PRO A N 1
ATOM 641 C CA . PRO A 1 83 ? -4.516 -0.237 18.656 1.00 83.38 83 PRO A CA 1
ATOM 642 C C . PRO A 1 83 ? -3.252 -0.897 18.092 1.00 83.38 83 PRO A C 1
ATOM 644 O O . PRO A 1 83 ? -2.538 -0.275 17.309 1.00 83.38 83 PRO A O 1
ATOM 647 N N . LEU A 1 84 ? -2.999 -2.165 18.437 1.00 86.81 84 LEU A N 1
ATOM 648 C CA . LEU A 1 84 ? -1.873 -2.935 17.902 1.00 86.81 84 LEU A CA 1
ATOM 649 C C . LEU A 1 84 ? -2.030 -3.154 16.390 1.00 86.81 84 LEU A C 1
ATOM 651 O O . LEU A 1 84 ? -1.085 -2.935 15.636 1.00 86.81 84 LEU A O 1
ATOM 655 N N . ALA A 1 85 ? -3.230 -3.545 15.948 1.00 87.88 85 ALA A N 1
ATOM 656 C CA . ALA A 1 85 ? -3.538 -3.716 14.533 1.00 87.88 85 ALA A CA 1
ATOM 657 C C . ALA A 1 85 ? -3.335 -2.400 13.771 1.00 87.88 85 ALA A C 1
ATOM 659 O O . ALA A 1 85 ? -2.622 -2.385 12.772 1.00 87.88 85 ALA A O 1
ATOM 660 N N . CYS A 1 86 ? -3.874 -1.288 14.281 1.00 88.31 86 CYS A N 1
ATOM 661 C CA . CYS A 1 86 ? -3.683 0.033 13.687 1.00 88.31 86 CYS A CA 1
ATOM 662 C C . CYS A 1 86 ? -2.202 0.420 13.574 1.00 88.31 86 CYS A C 1
ATOM 664 O O . CYS A 1 86 ? -1.786 0.908 12.524 1.00 88.31 86 CYS A O 1
ATOM 666 N N . ALA A 1 87 ? -1.391 0.180 14.610 1.00 84.62 87 ALA A N 1
ATOM 667 C CA . ALA A 1 87 ? 0.037 0.494 14.592 1.00 84.62 87 ALA A CA 1
ATOM 668 C C . ALA A 1 87 ? 0.800 -0.317 13.529 1.00 84.62 87 ALA A C 1
ATOM 670 O O . ALA A 1 87 ? 1.521 0.266 12.720 1.00 84.62 87 ALA A O 1
ATOM 671 N N . LEU A 1 88 ? 0.597 -1.640 13.481 1.00 88.69 88 LEU A N 1
ATOM 672 C CA . LEU A 1 88 ? 1.260 -2.527 12.515 1.00 88.69 88 LEU A CA 1
ATOM 673 C C . LEU A 1 88 ? 0.871 -2.198 11.072 1.00 88.69 88 LEU A C 1
ATOM 675 O O . LEU A 1 88 ? 1.725 -2.087 10.194 1.00 88.69 88 LEU A O 1
ATOM 679 N N . LEU A 1 89 ? -0.423 -1.994 10.841 1.00 87.44 89 LEU A N 1
ATOM 680 C CA . LEU A 1 89 ? -0.964 -1.634 9.539 1.00 87.44 89 LEU A CA 1
ATOM 681 C C . LEU A 1 89 ? -0.427 -0.262 9.090 1.00 87.44 89 LEU A C 1
ATOM 683 O O . LEU A 1 89 ? -0.004 -0.093 7.945 1.00 87.44 89 LEU A O 1
ATOM 687 N N . THR A 1 90 ? -0.388 0.728 9.984 1.00 85.25 90 THR A N 1
ATOM 688 C CA . THR A 1 90 ? 0.153 2.060 9.658 1.00 85.25 90 THR A CA 1
ATOM 689 C C . THR A 1 90 ? 1.648 1.989 9.334 1.00 85.25 90 THR A C 1
ATOM 691 O O . THR A 1 90 ? 2.085 2.596 8.359 1.00 85.25 90 THR A O 1
ATOM 694 N N . ALA A 1 91 ? 2.429 1.202 10.082 1.00 85.81 91 ALA A N 1
ATOM 695 C CA . ALA A 1 91 ? 3.844 0.978 9.789 1.00 85.81 91 ALA A CA 1
ATOM 696 C C . ALA A 1 91 ? 4.050 0.358 8.396 1.00 85.81 91 ALA A C 1
ATOM 698 O O . ALA A 1 91 ? 4.902 0.818 7.639 1.00 85.81 91 ALA A O 1
ATOM 699 N N . PHE A 1 92 ? 3.220 -0.618 8.014 1.00 82.25 92 PHE A N 1
ATOM 700 C CA . PHE A 1 92 ? 3.244 -1.197 6.670 1.00 82.25 92 PHE A CA 1
ATOM 701 C C . PHE A 1 92 ? 2.949 -0.152 5.579 1.00 82.25 92 PHE A C 1
ATOM 703 O O . PHE A 1 92 ? 3.660 -0.078 4.577 1.00 82.25 92 PHE A O 1
ATOM 710 N N . SER A 1 93 ? 1.955 0.716 5.801 1.00 82.00 93 SER A N 1
ATOM 711 C CA . SER A 1 93 ? 1.640 1.821 4.882 1.00 82.00 93 SER A CA 1
ATOM 712 C C . SER A 1 93 ? 2.788 2.827 4.745 1.00 82.00 93 SER A C 1
ATOM 714 O O . SER A 1 93 ? 3.057 3.298 3.642 1.00 82.00 93 SER A O 1
ATOM 716 N N . LEU A 1 94 ? 3.498 3.136 5.835 1.00 79.75 94 LEU A N 1
ATOM 717 C CA . LEU A 1 94 ? 4.665 4.024 5.803 1.00 79.75 94 LEU A CA 1
ATOM 718 C C . LEU A 1 94 ? 5.828 3.422 5.010 1.00 79.75 94 LEU A C 1
ATOM 720 O O . LEU A 1 94 ? 6.485 4.148 4.270 1.00 79.75 94 LEU A O 1
ATOM 724 N N . ILE A 1 95 ? 6.057 2.109 5.107 1.00 80.12 95 ILE A N 1
ATOM 725 C CA . ILE A 1 95 ? 7.069 1.417 4.293 1.00 80.12 95 ILE A CA 1
ATOM 726 C C . ILE A 1 95 ? 6.710 1.514 2.807 1.00 80.12 95 ILE A C 1
ATOM 728 O O . ILE A 1 95 ? 7.563 1.861 1.992 1.00 80.12 95 ILE A O 1
ATOM 732 N N . ALA A 1 96 ? 5.445 1.271 2.449 1.00 73.94 96 ALA A N 1
ATOM 733 C CA . ALA A 1 96 ? 4.975 1.420 1.072 1.00 73.94 96 ALA A CA 1
ATOM 734 C C . ALA A 1 96 ? 5.160 2.856 0.550 1.00 73.94 96 ALA A C 1
ATOM 736 O O . ALA A 1 96 ? 5.624 3.056 -0.572 1.00 73.94 96 ALA A O 1
ATOM 737 N N . LEU A 1 97 ? 4.852 3.856 1.381 1.00 75.50 97 LEU A N 1
ATOM 738 C CA . LEU A 1 97 ? 5.036 5.265 1.044 1.00 75.50 97 LEU A CA 1
ATOM 739 C C . LEU A 1 97 ? 6.520 5.630 0.892 1.00 75.50 97 LEU A C 1
ATOM 741 O O . LEU A 1 97 ? 6.874 6.351 -0.035 1.00 75.50 97 LEU A O 1
ATOM 745 N N . ALA A 1 98 ? 7.395 5.107 1.755 1.00 77.56 98 ALA A N 1
ATOM 746 C CA . ALA A 1 98 ? 8.838 5.311 1.667 1.00 77.56 98 ALA A CA 1
ATOM 747 C C . ALA A 1 98 ? 9.416 4.698 0.384 1.00 77.56 98 ALA A C 1
ATOM 749 O O . ALA A 1 98 ? 10.187 5.352 -0.314 1.00 77.56 98 ALA A O 1
ATOM 750 N N . LEU A 1 99 ? 8.994 3.482 0.022 1.00 70.62 99 LEU A N 1
ATOM 751 C CA . LEU A 1 99 ? 9.371 2.853 -1.247 1.00 70.62 99 LEU A CA 1
ATOM 752 C C . LEU A 1 99 ? 8.891 3.673 -2.450 1.00 70.62 99 LEU A C 1
ATOM 754 O O . LEU A 1 99 ? 9.641 3.845 -3.409 1.00 70.62 99 LEU A O 1
ATOM 758 N N . ALA A 1 100 ? 7.679 4.233 -2.384 1.00 70.44 100 ALA A N 1
ATOM 759 C CA . ALA A 1 100 ? 7.176 5.134 -3.413 1.00 70.44 100 ALA A CA 1
ATOM 760 C C . ALA A 1 100 ? 7.962 6.447 -3.491 1.00 70.44 100 ALA A C 1
ATOM 762 O O . ALA A 1 100 ? 8.304 6.879 -4.586 1.00 70.44 100 ALA A O 1
ATOM 763 N N . ALA A 1 101 ? 8.312 7.054 -2.356 1.00 70.62 101 ALA A N 1
ATOM 764 C CA . ALA A 1 101 ? 9.126 8.264 -2.312 1.00 70.62 101 ALA A CA 1
ATOM 765 C C . ALA A 1 101 ? 10.531 8.030 -2.890 1.00 70.62 101 ALA A C 1
ATOM 767 O O . ALA A 1 101 ? 10.997 8.827 -3.700 1.00 70.62 101 ALA A O 1
ATOM 768 N N . VAL A 1 102 ? 11.177 6.908 -2.549 1.00 68.56 102 VAL A N 1
ATOM 769 C CA . VAL A 1 102 ? 12.456 6.502 -3.154 1.00 68.56 102 VAL A CA 1
ATOM 770 C C . VAL A 1 102 ? 12.287 6.298 -4.657 1.00 68.56 102 VAL A C 1
ATOM 772 O O . VAL A 1 102 ? 13.061 6.837 -5.440 1.00 68.56 102 VAL A O 1
ATOM 775 N N . GLY A 1 103 ? 11.241 5.586 -5.081 1.00 62.53 103 GLY A N 1
ATOM 776 C CA . GLY A 1 103 ? 10.963 5.351 -6.494 1.00 62.53 103 GLY A CA 1
ATOM 777 C C . GLY A 1 103 ? 10.679 6.622 -7.303 1.00 62.53 103 GLY A C 1
ATOM 778 O O . GLY A 1 103 ? 11.072 6.688 -8.465 1.00 62.53 103 GLY A O 1
ATOM 779 N N . LEU A 1 104 ? 10.061 7.636 -6.687 1.00 63.38 104 LEU A N 1
ATOM 780 C CA . LEU A 1 104 ? 9.851 8.977 -7.247 1.00 63.38 104 LEU A CA 1
ATOM 781 C C . LEU A 1 104 ? 11.128 9.829 -7.254 1.00 63.38 104 LEU A C 1
ATOM 783 O O . LEU A 1 104 ? 11.266 10.702 -8.106 1.00 63.38 104 LEU A O 1
ATOM 787 N N . ALA A 1 105 ? 12.070 9.575 -6.345 1.00 59.84 105 ALA A N 1
ATOM 788 C CA . ALA A 1 105 ? 13.371 10.239 -6.327 1.00 59.84 105 ALA A CA 1
ATOM 789 C C . ALA A 1 105 ? 14.341 9.683 -7.390 1.00 59.84 105 ALA A C 1
ATOM 791 O O . ALA A 1 105 ? 15.214 10.412 -7.855 1.00 59.84 105 ALA A O 1
ATOM 792 N N . LEU A 1 106 ? 14.171 8.430 -7.832 1.00 56.62 106 LEU A N 1
ATOM 793 C CA . LEU A 1 106 ? 14.992 7.811 -8.887 1.00 56.62 106 LEU A CA 1
ATOM 794 C C . LEU A 1 106 ? 14.962 8.541 -10.250 1.00 56.62 106 LEU A C 1
ATOM 796 O O . LEU A 1 106 ? 16.023 8.704 -10.842 1.00 56.62 106 LEU A O 1
ATOM 800 N N . PRO A 1 107 ? 13.829 9.025 -10.797 1.00 49.81 107 PRO A N 1
ATOM 801 C CA . PRO A 1 107 ? 13.857 9.798 -12.043 1.00 49.81 107 PRO A CA 1
ATOM 802 C C . PRO A 1 107 ? 14.581 11.148 -11.924 1.00 49.81 107 PRO A C 1
ATOM 804 O O . PRO A 1 107 ? 15.007 11.683 -12.945 1.00 49.81 107 PRO A O 1
ATOM 807 N N . VAL A 1 108 ? 14.775 11.681 -10.711 1.00 47.34 108 VAL A N 1
ATOM 808 C CA . VAL A 1 108 ? 15.555 12.911 -10.484 1.00 47.34 108 VAL A CA 1
ATOM 809 C C . VAL A 1 108 ? 17.062 12.653 -10.651 1.00 47.34 108 VAL A C 1
ATOM 811 O O . VAL A 1 108 ? 17.811 13.579 -10.950 1.00 47.34 108 VAL A O 1
ATOM 814 N N . SER A 1 109 ? 17.519 11.397 -10.547 1.00 45.62 109 SER A N 1
ATOM 815 C CA . SER A 1 109 ? 18.934 11.026 -10.700 1.00 45.62 109 SER A CA 1
ATOM 816 C C . SER A 1 109 ? 19.344 10.633 -12.122 1.00 45.62 109 SER A C 1
ATOM 818 O O . SER A 1 109 ? 20.497 10.243 -12.323 1.00 45.62 109 SER A O 1
ATOM 820 N N . LYS A 1 110 ? 18.480 10.832 -13.136 1.00 46.19 110 LYS A N 1
ATOM 821 C CA . LYS A 1 110 ? 18.840 10.660 -14.561 1.00 46.19 110 LYS A CA 1
ATOM 822 C C . LYS A 1 110 ? 20.030 11.523 -15.034 1.00 46.19 110 LYS A C 1
ATOM 824 O O . LYS A 1 110 ? 20.455 11.357 -16.169 1.00 46.19 110 LYS A O 1
ATOM 829 N N . CYS A 1 111 ? 20.613 12.367 -14.174 1.00 47.69 111 CYS A N 1
ATOM 830 C CA . CYS A 1 111 ? 21.846 13.115 -14.447 1.00 47.69 111 CYS A CA 1
ATOM 831 C C . CYS A 1 111 ? 22.916 13.049 -13.334 1.00 47.69 111 CYS A C 1
ATOM 833 O O . CYS A 1 111 ? 23.764 13.936 -13.271 1.00 47.69 111 CYS A O 1
ATOM 835 N N . GLY A 1 112 ? 22.917 12.060 -12.432 1.00 38.84 112 GLY A N 1
ATOM 836 C CA . GLY A 1 112 ? 23.976 12.026 -11.417 1.00 38.84 112 GLY A CA 1
ATOM 837 C C . GLY A 1 112 ? 23.806 10.991 -10.322 1.00 38.84 112 GLY A C 1
ATOM 838 O O . GLY A 1 112 ? 23.309 11.307 -9.249 1.00 38.84 112 GLY A O 1
ATOM 839 N N . VAL A 1 113 ? 24.260 9.774 -10.622 1.00 49.31 113 VAL A N 1
ATOM 840 C CA . VAL A 1 113 ? 24.887 8.809 -9.703 1.00 49.31 113 VAL A CA 1
ATOM 841 C C . VAL A 1 113 ? 24.320 8.786 -8.281 1.00 49.31 113 VAL A C 1
ATOM 843 O O . VAL A 1 113 ? 24.806 9.502 -7.418 1.00 49.31 113 VAL A O 1
ATOM 846 N N . LEU A 1 114 ? 23.374 7.882 -8.024 1.00 42.66 114 LEU A N 1
ATOM 847 C CA . LEU A 1 114 ? 23.140 7.227 -6.730 1.00 42.66 114 LEU A CA 1
ATOM 848 C C . LEU A 1 114 ? 22.214 6.028 -7.018 1.00 42.66 114 LEU A C 1
ATOM 850 O O . LEU A 1 114 ? 21.078 6.229 -7.435 1.00 42.66 114 LEU A O 1
ATOM 854 N N . TRP A 1 115 ? 22.703 4.804 -6.777 1.00 40.66 115 TRP A N 1
ATOM 855 C CA . TRP A 1 115 ? 22.069 3.481 -7.003 1.00 40.66 115 TRP A CA 1
ATOM 856 C C . TRP A 1 115 ? 22.379 2.792 -8.353 1.00 40.66 115 TRP A C 1
ATOM 858 O O . TRP A 1 115 ? 22.520 3.474 -9.362 1.00 40.66 115 TRP A O 1
ATOM 868 N N . PRO A 1 116 ? 22.616 1.458 -8.343 1.00 46.22 116 PRO A N 1
ATOM 869 C CA . PRO A 1 116 ? 23.661 0.788 -9.117 1.00 46.22 116 PRO A CA 1
ATOM 870 C C . PRO A 1 116 ? 23.441 0.922 -10.620 1.00 46.22 116 PRO A C 1
ATOM 872 O O . PRO A 1 116 ? 22.298 0.945 -11.068 1.00 46.22 116 PRO A O 1
ATOM 875 N N . ALA A 1 117 ? 24.553 1.004 -11.358 1.00 46.44 117 ALA A N 1
ATOM 876 C CA . ALA A 1 117 ? 24.601 1.175 -12.806 1.00 46.44 117 ALA A CA 1
ATOM 877 C C . ALA A 1 117 ? 23.524 0.328 -13.493 1.00 46.44 117 ALA A C 1
ATOM 879 O O . ALA A 1 117 ? 23.582 -0.904 -13.506 1.00 46.44 117 ALA A O 1
ATOM 880 N N . TRP A 1 118 ? 22.506 1.008 -14.009 1.00 48.09 118 TRP A N 1
ATOM 881 C CA . TRP A 1 118 ? 21.462 0.372 -14.783 1.00 48.09 118 TRP A CA 1
ATOM 882 C C . TRP A 1 118 ? 22.080 -0.048 -16.123 1.00 48.09 118 TRP A C 1
ATOM 884 O O . TRP A 1 118 ? 22.796 0.746 -16.738 1.00 48.09 118 TRP A O 1
ATOM 894 N N . PRO A 1 119 ? 21.846 -1.278 -16.604 1.00 42.62 119 PRO A N 1
ATOM 895 C CA . PRO A 1 119 ? 22.316 -1.672 -17.925 1.00 42.62 119 PRO A CA 1
ATOM 896 C C . PRO A 1 119 ? 21.637 -0.775 -18.969 1.00 42.62 119 PRO A C 1
ATOM 898 O O . PRO A 1 119 ? 20.420 -0.827 -19.132 1.00 42.62 119 PRO A O 1
ATOM 901 N N . GLY A 1 120 ? 22.423 0.088 -19.620 1.00 47.31 120 GLY A N 1
ATOM 902 C CA . GLY A 1 120 ? 21.941 1.103 -20.565 1.00 47.31 120 GLY A CA 1
ATOM 903 C C . GLY A 1 120 ? 21.953 2.552 -20.055 1.00 47.31 120 GLY A C 1
ATOM 904 O O . GLY A 1 120 ? 21.542 3.434 -20.800 1.00 47.31 120 GLY A O 1
ATOM 905 N N . THR A 1 121 ? 22.426 2.828 -18.829 1.00 48.16 121 THR A N 1
ATOM 906 C CA . THR A 1 121 ? 22.661 4.206 -18.332 1.00 48.16 121 THR A CA 1
ATOM 907 C C . THR A 1 121 ? 24.103 4.677 -18.480 1.00 48.16 121 THR A C 1
ATOM 909 O O . THR A 1 121 ? 24.512 5.613 -17.793 1.00 48.16 121 THR A O 1
ATOM 912 N N . ASP A 1 122 ? 24.879 4.064 -19.374 1.00 48.66 122 ASP A N 1
ATOM 913 C CA . ASP A 1 122 ? 25.985 4.806 -19.963 1.00 48.66 122 ASP A CA 1
ATOM 914 C C . ASP A 1 122 ? 25.321 5.983 -20.667 1.00 48.66 122 ASP A C 1
ATOM 916 O O . ASP A 1 122 ? 24.618 5.798 -21.662 1.00 48.66 122 ASP A O 1
ATOM 920 N N . CYS A 1 123 ? 25.428 7.175 -20.082 1.00 48.03 123 CYS A N 1
ATOM 921 C CA . CYS A 1 123 ? 25.033 8.396 -20.754 1.00 48.03 123 CYS A CA 1
ATOM 922 C C . CYS A 1 123 ? 25.863 8.454 -22.039 1.00 48.03 123 CYS A C 1
ATOM 924 O O . CYS A 1 123 ? 27.028 8.850 -22.017 1.00 48.03 123 CYS A O 1
ATOM 926 N N . LEU A 1 124 ? 25.286 7.964 -23.136 1.00 40.34 124 LEU A N 1
ATOM 927 C CA . LEU A 1 124 ? 25.767 8.241 -24.476 1.00 40.34 124 LEU A CA 1
ATOM 928 C C . LEU A 1 124 ? 25.867 9.774 -24.595 1.00 40.34 124 LEU A C 1
ATOM 930 O O . LEU A 1 124 ? 25.000 10.461 -24.047 1.00 40.34 124 LEU A O 1
ATOM 934 N N . PRO A 1 125 ? 26.950 10.283 -25.205 1.00 45.31 125 PRO A N 1
ATOM 935 C CA . PRO A 1 125 ? 27.298 11.704 -25.204 1.00 45.31 125 PRO A CA 1
ATOM 936 C C . PRO A 1 125 ? 26.179 12.615 -25.717 1.00 45.31 125 PRO A C 1
ATOM 938 O O . PRO A 1 125 ? 25.412 12.179 -26.607 1.00 45.31 125 PRO A O 1
#

Solvent-accessible surface area (backbone atoms only — not comparable to full-atom values): 7099 Å² total; per-residue (Å²): 133,83,81,61,95,61,54,63,58,55,51,44,50,52,35,40,52,45,31,49,52,26,26,51,44,45,39,53,42,29,52,52,50,54,53,60,35,66,77,64,76,48,85,71,56,70,74,58,46,52,48,35,54,37,38,74,7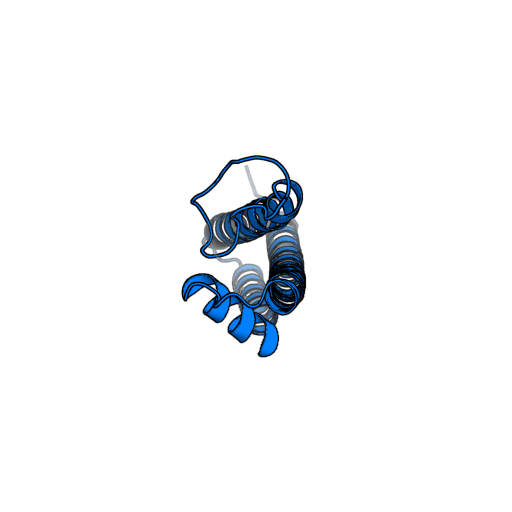0,44,43,46,54,54,50,32,50,54,51,41,53,51,43,50,52,32,51,72,69,64,41,90,56,41,68,59,50,38,50,54,53,39,52,52,27,50,51,49,43,50,54,31,52,53,59,63,49,52,74,73,39,81,83,59,88,80,78,78,89,52,87,82,64,70,77,74,132

Sequence (125 aa):
MKPLPWQPWGLALLTTAAHWIGAFALVTLARLWASLYADMGGVLPAPAQWVLDAARHHIPFGIALAVTLLLVVLAWTRSHRLPLACALLTAFSLIALALAAVGLALPVSKCGVLWPAWPGTDCLP

pLDDT: mean 74.08, std 15.23, range [38.84, 93.25]

Nearest PDB structures (foldseek):
  6jx6-assembly1_A  TM=3.015E-01  e=4.423E+00  Homo sapiens
  6jx6-assembly1_D  TM=3.426E-01  e=5.508E+00  Homo sapiens

Radius of gyration: 18.91 Å; Cα contacts (8 Å, |Δi|>4): 80; chains: 1; bounding box: 45×22×58 Å